Protein AF-A0AAV5EQZ4-F1 (afdb_monomer_lite)

Radius of gyration: 18.25 Å; chains: 1; bounding box: 50×45×40 Å

Structure (mmCIF, N/CA/C/O backbone):
data_AF-A0AAV5EQZ4-F1
#
_entry.id   AF-A0AAV5EQZ4-F1
#
loop_
_atom_site.group_PDB
_atom_site.id
_atom_site.type_symbol
_atom_site.label_atom_id
_atom_site.label_alt_id
_atom_site.label_comp_id
_atom_site.label_asym_id
_atom_site.label_entity_id
_atom_site.label_seq_id
_atom_site.pdbx_PDB_ins_code
_atom_site.Cartn_x
_atom_site.Cartn_y
_atom_site.Cartn_z
_atom_site.occupancy
_atom_site.B_iso_or_equiv
_atom_site.auth_seq_id
_atom_site.auth_comp_id
_atom_site.auth_asym_id
_atom_site.auth_atom_id
_atom_site.pdbx_PDB_model_num
ATOM 1 N N . MET A 1 1 ? -13.397 0.750 -17.146 1.00 31.23 1 MET A N 1
ATOM 2 C CA . MET A 1 1 ? -14.462 0.246 -16.248 1.00 31.23 1 MET A CA 1
ATOM 3 C C . MET A 1 1 ? -13.815 -0.704 -15.238 1.00 31.23 1 MET A C 1
ATOM 5 O O . MET A 1 1 ? -13.461 -1.809 -15.619 1.00 31.23 1 MET A O 1
ATOM 9 N N . ARG A 1 2 ? -13.539 -0.269 -13.994 1.00 41.75 2 ARG A N 1
ATOM 10 C CA . ARG A 1 2 ? -12.927 -1.141 -12.965 1.00 41.75 2 ARG A CA 1
ATOM 11 C C . ARG A 1 2 ? -13.953 -2.209 -12.567 1.00 41.75 2 ARG A C 1
ATOM 13 O O . ARG A 1 2 ? -14.969 -1.868 -11.960 1.00 41.75 2 ARG A O 1
ATOM 20 N N . ARG A 1 3 ? -13.725 -3.473 -12.937 1.00 49.66 3 ARG A N 1
ATOM 21 C CA . ARG A 1 3 ? -14.562 -4.588 -12.472 1.00 49.66 3 ARG A CA 1
ATOM 22 C C . ARG A 1 3 ? -14.461 -4.663 -10.949 1.00 49.66 3 ARG A C 1
ATOM 24 O O . ARG A 1 3 ? -13.378 -4.571 -10.378 1.00 49.66 3 ARG A O 1
ATOM 31 N N . ARG A 1 4 ? -15.611 -4.751 -10.277 1.00 48.09 4 ARG A N 1
ATOM 32 C CA . ARG A 1 4 ? -15.654 -4.961 -8.827 1.00 48.09 4 ARG A CA 1
ATOM 33 C C . ARG A 1 4 ? -15.056 -6.343 -8.523 1.00 48.09 4 ARG A C 1
ATOM 35 O O . ARG A 1 4 ? -15.430 -7.288 -9.213 1.00 48.09 4 ARG A O 1
ATOM 42 N N . PRO A 1 5 ? -14.212 -6.481 -7.485 1.00 56.16 5 PRO A N 1
ATOM 43 C CA . PRO A 1 5 ? -13.692 -7.784 -7.086 1.00 56.16 5 PRO A CA 1
ATOM 44 C C . PRO A 1 5 ? -14.853 -8.722 -6.740 1.00 56.16 5 PRO A C 1
ATOM 46 O O . PRO A 1 5 ? -15.845 -8.287 -6.130 1.00 56.16 5 PRO A O 1
ATOM 49 N N . THR A 1 6 ? -14.731 -9.980 -7.169 1.00 61.44 6 THR A N 1
ATOM 50 C CA . THR A 1 6 ? -15.732 -11.038 -6.979 1.00 61.44 6 THR A CA 1
ATOM 51 C C . THR A 1 6 ? -15.996 -11.276 -5.489 1.00 61.44 6 THR A C 1
ATOM 53 O O . THR A 1 6 ? -15.168 -10.972 -4.630 1.00 61.44 6 THR A O 1
ATOM 56 N N . ARG A 1 7 ? -17.173 -11.816 -5.148 1.00 56.94 7 ARG A N 1
ATOM 57 C CA . ARG A 1 7 ? -17.563 -12.076 -3.748 1.00 56.94 7 ARG A CA 1
ATOM 58 C C . ARG A 1 7 ? -16.567 -12.989 -3.016 1.00 56.94 7 ARG A C 1
ATOM 60 O O . ARG A 1 7 ? -16.344 -12.782 -1.830 1.00 56.94 7 ARG A O 1
ATOM 67 N N . ALA A 1 8 ? -15.943 -13.932 -3.725 1.00 59.06 8 ALA A N 1
ATOM 68 C CA . ALA A 1 8 ? -14.910 -14.813 -3.182 1.00 59.06 8 ALA A CA 1
ATOM 69 C C . ALA A 1 8 ? -13.635 -14.048 -2.779 1.00 59.06 8 ALA A C 1
ATOM 71 O O . ALA A 1 8 ? -13.132 -14.249 -1.680 1.00 59.06 8 ALA A O 1
ATOM 72 N N . ALA A 1 9 ? -13.172 -13.099 -3.602 1.00 62.94 9 ALA A N 1
ATOM 73 C CA . ALA A 1 9 ? -11.997 -12.281 -3.291 1.00 62.94 9 ALA A CA 1
ATOM 74 C C . ALA A 1 9 ? -12.218 -11.333 -2.097 1.00 62.94 9 ALA A C 1
ATOM 76 O O . ALA A 1 9 ? -11.279 -11.005 -1.383 1.00 62.94 9 ALA A O 1
ATOM 77 N N . ARG A 1 10 ? -13.462 -10.898 -1.852 1.00 64.69 10 ARG A N 1
ATOM 78 C CA . ARG A 1 10 ? -13.795 -9.981 -0.744 1.00 64.69 10 ARG A CA 1
ATOM 79 C C . ARG A 1 10 ? -13.743 -10.628 0.637 1.00 64.69 10 ARG A C 1
ATOM 81 O O . ARG A 1 10 ? -13.527 -9.919 1.611 1.00 64.69 10 ARG A O 1
ATOM 88 N N . ASN A 1 11 ? -13.965 -11.938 0.702 1.00 71.19 11 ASN A N 1
ATOM 89 C CA . ASN A 1 11 ? -14.025 -12.700 1.949 1.00 71.19 11 ASN A CA 1
ATOM 90 C C . ASN A 1 11 ? -12.835 -13.662 2.089 1.00 71.19 11 ASN A C 1
ATOM 92 O O . ASN A 1 11 ? -12.858 -14.547 2.941 1.00 71.19 11 ASN A O 1
ATOM 96 N N . TYR A 1 12 ? -11.825 -13.530 1.227 1.00 73.81 12 TYR A N 1
ATOM 97 C CA . TYR A 1 12 ? -10.626 -14.347 1.298 1.00 73.81 12 TYR A CA 1
ATOM 98 C C . TYR A 1 12 ? -9.823 -13.994 2.554 1.00 73.81 12 TYR A C 1
ATOM 100 O O . TYR A 1 12 ? -9.481 -12.833 2.779 1.00 73.81 12 TYR A O 1
ATOM 108 N N . VAL A 1 13 ? -9.520 -15.013 3.359 1.00 74.06 13 VAL A N 1
ATOM 109 C CA . VAL A 1 13 ? -8.689 -14.891 4.559 1.00 74.06 1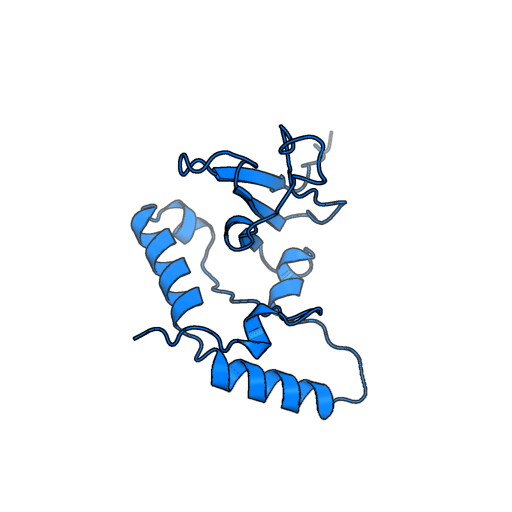3 VAL A CA 1
ATOM 110 C C . VAL A 1 13 ? -7.324 -15.489 4.243 1.00 74.06 13 VAL A C 1
ATOM 112 O O . VAL A 1 13 ? -7.143 -16.702 4.244 1.00 74.06 13 VAL A O 1
ATOM 115 N N . GLY A 1 14 ? -6.368 -14.619 3.936 1.00 75.94 14 GLY A N 1
ATOM 116 C CA . GLY A 1 14 ? -5.004 -14.987 3.579 1.00 75.94 14 GLY A CA 1
ATOM 117 C C . GLY A 1 14 ? -4.256 -13.803 2.972 1.00 75.94 14 GLY A C 1
ATOM 118 O O . GLY A 1 14 ? -4.818 -12.723 2.786 1.00 75.94 14 GLY A O 1
ATOM 119 N N . ASN A 1 15 ? -2.979 -13.995 2.644 1.00 74.94 15 ASN A N 1
ATOM 120 C CA . ASN A 1 15 ? -2.189 -12.945 2.005 1.00 74.94 15 ASN A CA 1
ATOM 121 C C . ASN A 1 15 ? -2.535 -12.863 0.516 1.00 74.94 15 ASN A C 1
ATOM 123 O O . ASN A 1 15 ? -2.272 -13.798 -0.235 1.00 74.94 15 ASN A O 1
ATOM 127 N N . PHE A 1 16 ? -3.103 -11.733 0.101 1.00 72.75 16 PHE A N 1
ATOM 128 C CA . PHE A 1 16 ? -3.310 -11.385 -1.302 1.00 72.75 16 PHE A CA 1
ATOM 129 C C . PHE A 1 16 ? -2.789 -9.965 -1.540 1.00 72.75 16 PHE A C 1
ATOM 131 O O . PHE A 1 16 ? -3.536 -8.988 -1.507 1.00 72.75 16 PHE A O 1
ATOM 138 N N . VAL A 1 17 ? -1.466 -9.846 -1.673 1.00 75.00 17 VAL A N 1
ATOM 139 C CA . VAL A 1 17 ? -0.756 -8.564 -1.765 1.00 75.00 17 VAL A CA 1
ATOM 140 C C . VAL A 1 17 ? 0.266 -8.644 -2.894 1.00 75.00 17 VAL A C 1
ATOM 142 O O . VAL A 1 17 ? 1.030 -9.599 -2.968 1.00 75.00 17 VAL A O 1
ATOM 145 N N . THR A 1 18 ? 0.283 -7.627 -3.753 1.00 75.50 18 THR A N 1
ATOM 146 C CA . THR A 1 18 ? 1.321 -7.402 -4.769 1.00 75.50 18 THR A CA 1
ATOM 147 C C . THR A 1 18 ? 1.813 -5.966 -4.651 1.00 75.50 18 THR A C 1
ATOM 149 O O . THR A 1 18 ? 1.049 -5.088 -4.232 1.00 75.50 18 THR A O 1
ATOM 152 N N . TYR A 1 19 ? 3.073 -5.719 -5.002 1.00 78.88 19 TYR A N 1
ATOM 153 C CA . TYR A 1 19 ? 3.632 -4.378 -5.016 1.00 78.88 19 TYR A CA 1
ATOM 154 C C . TYR A 1 19 ? 3.653 -3.811 -6.437 1.00 78.88 19 TYR A C 1
ATOM 156 O O . TYR A 1 19 ? 3.817 -4.504 -7.436 1.00 78.88 19 TYR A O 1
ATOM 164 N N . THR A 1 20 ? 3.489 -2.496 -6.525 1.00 84.88 20 THR A N 1
ATOM 165 C CA . THR A 1 20 ? 3.750 -1.738 -7.749 1.00 84.88 20 THR A CA 1
ATOM 166 C C . THR A 1 20 ? 4.851 -0.744 -7.445 1.00 84.88 20 THR A C 1
ATOM 168 O O . THR A 1 20 ? 4.734 0.019 -6.484 1.00 84.88 20 THR A O 1
ATOM 171 N N . SER A 1 21 ? 5.902 -0.734 -8.254 1.00 83.62 21 SER A N 1
ATOM 172 C CA . SER A 1 21 ? 7.018 0.196 -8.113 1.00 83.62 21 SER A CA 1
ATOM 173 C C . SER A 1 21 ? 7.169 1.055 -9.366 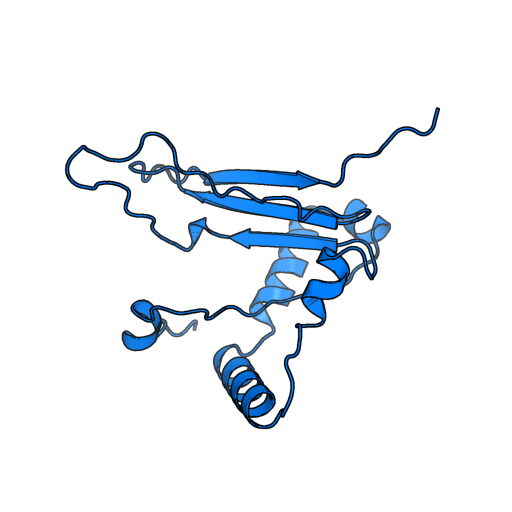1.00 83.62 21 SER A C 1
ATOM 175 O O . SER A 1 21 ? 6.831 0.652 -10.479 1.00 83.62 21 SER A O 1
ATOM 177 N N . LYS A 1 22 ? 7.679 2.272 -9.175 1.00 86.38 22 LYS A N 1
ATOM 178 C CA . LYS A 1 22 ? 8.107 3.168 -10.247 1.00 86.38 22 LYS A CA 1
ATOM 179 C C . LYS A 1 22 ? 9.354 3.889 -9.767 1.00 86.38 22 LYS A C 1
ATOM 181 O O . LYS A 1 22 ? 9.359 4.448 -8.673 1.00 86.38 22 LYS A O 1
ATOM 186 N N . GLU A 1 23 ? 10.396 3.861 -10.583 1.00 86.31 23 GLU A N 1
ATOM 187 C CA . GLU A 1 23 ? 11.666 4.504 -10.266 1.00 86.31 23 GLU A CA 1
ATOM 188 C C . GLU A 1 23 ? 11.751 5.888 -10.912 1.00 86.31 23 GLU A C 1
ATOM 190 O O . GLU A 1 23 ? 11.330 6.100 -12.053 1.00 86.31 23 GLU A O 1
ATOM 195 N N . ALA A 1 24 ? 12.293 6.844 -10.161 1.00 87.19 24 ALA A N 1
ATOM 196 C CA . ALA A 1 24 ? 12.590 8.194 -10.613 1.00 87.19 24 ALA A CA 1
ATOM 197 C C . ALA A 1 24 ? 13.768 8.754 -9.801 1.00 87.19 24 ALA A C 1
ATOM 199 O O . ALA A 1 24 ? 13.941 8.403 -8.635 1.00 87.19 24 ALA A O 1
ATOM 200 N N . GLY A 1 25 ? 14.572 9.633 -10.410 1.00 88.00 25 GLY A N 1
ATOM 201 C CA . GLY A 1 25 ? 15.660 10.318 -9.703 1.00 88.00 25 GLY A CA 1
ATOM 202 C C . GLY A 1 25 ? 15.125 11.211 -8.580 1.00 88.00 25 GLY A C 1
ATOM 203 O O . GLY A 1 25 ? 14.103 11.877 -8.762 1.00 88.00 25 GLY A O 1
ATOM 204 N N . VAL A 1 26 ? 15.811 11.244 -7.437 1.00 88.06 26 VAL A N 1
ATOM 205 C CA . VAL A 1 26 ? 15.360 11.949 -6.222 1.00 88.06 26 VAL A CA 1
ATOM 206 C C . VAL A 1 26 ? 15.140 13.438 -6.496 1.00 88.06 26 VAL A C 1
ATOM 208 O O . VAL A 1 26 ? 14.102 13.999 -6.166 1.00 88.06 26 VAL A O 1
ATOM 211 N N . GLU A 1 27 ? 16.074 14.057 -7.195 1.00 91.75 27 GLU A N 1
ATOM 212 C CA . GLU A 1 27 ? 16.125 15.469 -7.559 1.00 91.75 27 GLU A CA 1
ATOM 213 C C . GLU A 1 27 ? 14.971 15.815 -8.497 1.00 91.75 27 GLU A C 1
ATOM 215 O O . GLU A 1 27 ? 14.328 16.853 -8.358 1.00 91.75 27 GLU A O 1
ATOM 220 N N . LYS A 1 28 ? 14.653 14.892 -9.411 1.00 90.94 28 LYS A N 1
ATOM 221 C CA . LYS A 1 28 ? 13.511 15.012 -10.313 1.00 90.94 28 LYS A CA 1
ATOM 222 C C . LYS A 1 28 ? 12.198 14.966 -9.533 1.00 90.94 28 LYS A C 1
ATOM 224 O O . LYS A 1 28 ? 11.331 15.793 -9.785 1.00 90.94 28 LYS A O 1
ATOM 229 N N . VAL A 1 29 ? 12.059 14.037 -8.584 1.00 90.00 29 VAL A N 1
ATOM 230 C CA . VAL A 1 29 ? 10.859 13.927 -7.736 1.00 90.00 29 VAL A CA 1
ATOM 231 C C . VAL A 1 29 ? 10.693 15.164 -6.852 1.00 90.00 29 VAL A C 1
ATOM 233 O O . VAL A 1 29 ? 9.583 15.671 -6.733 1.00 90.00 29 VAL A O 1
ATOM 236 N N . LEU A 1 30 ? 11.779 15.685 -6.276 1.00 92.06 30 LEU A N 1
ATOM 237 C CA . LEU A 1 30 ? 11.751 16.887 -5.436 1.00 92.06 30 LEU A CA 1
ATOM 238 C C . LEU A 1 30 ? 11.421 18.162 -6.225 1.00 92.06 30 LEU A C 1
ATOM 240 O O . LEU A 1 30 ? 10.792 19.065 -5.679 1.00 92.06 30 LEU A O 1
ATOM 244 N N . ALA A 1 31 ? 11.820 18.238 -7.496 1.00 94.50 31 ALA A N 1
ATOM 245 C CA . ALA A 1 31 ? 11.506 19.365 -8.373 1.00 94.50 31 ALA A CA 1
ATOM 246 C C . ALA A 1 31 ? 10.090 19.297 -8.981 1.00 94.50 31 ALA A C 1
ATOM 248 O O . ALA A 1 31 ? 9.600 20.294 -9.515 1.00 94.50 31 ALA A O 1
ATOM 249 N N . MET A 1 32 ? 9.429 18.137 -8.935 1.00 93.94 32 MET A N 1
ATOM 250 C CA . MET A 1 32 ? 8.101 17.955 -9.516 1.00 93.94 32 MET A CA 1
ATOM 251 C C . MET A 1 32 ? 7.002 18.591 -8.652 1.00 93.94 32 MET A C 1
ATOM 253 O O . MET A 1 32 ? 6.955 18.385 -7.438 1.00 93.94 32 MET A O 1
ATOM 257 N N . PRO A 1 33 ? 6.027 19.277 -9.271 1.00 94.88 33 PRO A N 1
ATOM 258 C CA . PRO A 1 33 ? 4.766 19.599 -8.621 1.00 94.88 33 PRO A CA 1
ATOM 259 C C . PRO A 1 33 ? 4.080 18.345 -8.061 1.00 94.88 33 PRO A C 1
ATOM 261 O O . PRO A 1 33 ? 4.063 17.292 -8.700 1.00 94.88 33 PRO A O 1
ATOM 264 N N . LEU A 1 34 ? 3.413 18.472 -6.908 1.00 93.00 34 LEU A N 1
ATOM 265 C CA . LEU A 1 34 ? 2.726 17.346 -6.254 1.00 93.00 34 LEU A CA 1
ATOM 266 C C . LEU A 1 34 ? 1.727 16.631 -7.180 1.00 93.00 34 LEU A C 1
ATOM 268 O O . LEU A 1 34 ? 1.594 15.412 -7.122 1.00 93.00 34 LEU A O 1
ATOM 272 N N . ARG A 1 35 ? 1.043 17.378 -8.057 1.00 94.50 35 ARG A N 1
ATOM 273 C CA . ARG A 1 35 ? 0.115 16.810 -9.050 1.00 94.50 35 ARG A CA 1
ATOM 274 C C . ARG A 1 35 ? 0.814 15.838 -10.012 1.00 94.50 35 ARG A C 1
ATOM 276 O O . ARG A 1 35 ? 0.220 14.833 -10.387 1.00 94.50 35 ARG A O 1
ATOM 283 N N . ASP A 1 36 ? 2.067 16.116 -10.368 1.00 93.62 36 ASP A N 1
ATOM 284 C CA . ASP A 1 36 ? 2.834 15.336 -11.337 1.00 93.62 36 ASP A CA 1
ATOM 285 C C . ASP A 1 36 ? 3.393 14.078 -10.653 1.00 93.62 36 ASP A C 1
ATOM 287 O O . ASP A 1 36 ? 3.330 12.984 -11.212 1.00 93.62 36 ASP A O 1
ATOM 291 N N . VAL A 1 37 ? 3.801 14.190 -9.382 1.00 92.19 37 VAL A N 1
ATOM 292 C CA . VAL A 1 37 ? 4.115 13.028 -8.529 1.00 92.19 37 VAL A CA 1
ATOM 293 C C . VAL A 1 37 ? 2.883 12.131 -8.354 1.00 92.19 37 VAL A C 1
ATOM 295 O O . VAL A 1 37 ? 2.968 10.913 -8.505 1.00 92.19 37 VAL A O 1
ATOM 298 N N . ALA A 1 38 ? 1.713 12.715 -8.087 1.00 91.94 38 ALA A N 1
ATOM 299 C CA . ALA A 1 38 ? 0.465 11.967 -7.961 1.00 91.94 38 ALA A CA 1
ATOM 300 C C . ALA A 1 38 ? 0.064 11.277 -9.276 1.00 91.94 38 ALA A C 1
ATOM 302 O O . ALA A 1 38 ? -0.438 10.152 -9.246 1.00 91.94 38 ALA A O 1
ATOM 303 N N . ALA A 1 39 ? 0.305 11.917 -10.424 1.00 92.69 39 ALA A N 1
ATOM 304 C CA . ALA A 1 39 ? 0.093 11.317 -11.737 1.00 92.69 39 ALA A CA 1
ATOM 305 C C . ALA A 1 39 ? 1.026 10.119 -11.970 1.00 92.69 39 ALA A C 1
ATOM 307 O O . ALA A 1 39 ? 0.555 9.069 -12.400 1.00 92.69 39 ALA A O 1
ATOM 308 N N . LEU A 1 40 ? 2.303 10.234 -11.598 1.00 91.06 40 LEU A N 1
ATOM 309 C CA . LEU A 1 40 ? 3.282 9.146 -11.682 1.00 91.06 40 LEU A CA 1
ATOM 310 C C . LEU A 1 40 ? 2.872 7.942 -10.822 1.00 91.06 40 LEU A C 1
ATOM 312 O O . LEU A 1 40 ? 2.906 6.803 -11.289 1.00 91.06 40 LEU A O 1
ATOM 316 N N . VAL A 1 41 ? 2.418 8.179 -9.587 1.00 90.38 41 VAL A N 1
ATOM 317 C CA . VAL A 1 41 ? 1.893 7.115 -8.713 1.00 90.38 41 VAL A CA 1
ATOM 318 C C . VAL A 1 41 ? 0.622 6.501 -9.303 1.00 90.38 41 VAL A C 1
ATOM 320 O O . VAL A 1 41 ? 0.471 5.280 -9.316 1.00 90.38 41 VAL A O 1
ATOM 323 N N . ARG A 1 42 ? -0.295 7.324 -9.826 1.00 89.69 42 ARG A N 1
ATOM 324 C CA . ARG A 1 42 ? -1.518 6.846 -10.484 1.00 89.69 42 ARG A CA 1
ATOM 325 C C . ARG A 1 42 ? -1.195 5.956 -11.679 1.00 89.69 42 ARG A C 1
ATOM 327 O O . ARG A 1 42 ? -1.849 4.927 -11.827 1.00 89.69 42 ARG A O 1
ATOM 334 N N . GLU A 1 43 ? -0.242 6.346 -12.518 1.00 89.81 43 GLU A N 1
ATOM 335 C CA . GLU A 1 43 ? 0.219 5.552 -13.658 1.00 89.81 43 GLU A CA 1
ATOM 336 C C . GLU A 1 43 ? 0.753 4.201 -13.176 1.00 89.81 43 GLU A C 1
ATOM 338 O O . GLU A 1 43 ? 0.270 3.168 -13.629 1.00 89.81 43 GLU A O 1
ATOM 343 N N . ALA A 1 44 ? 1.646 4.193 -12.182 1.00 87.62 44 ALA A N 1
ATOM 344 C CA . ALA A 1 44 ? 2.222 2.968 -11.626 1.00 87.62 44 ALA A CA 1
ATOM 345 C C . ALA A 1 44 ? 1.164 1.994 -11.074 1.00 87.62 44 ALA A C 1
ATOM 347 O O . ALA A 1 44 ? 1.260 0.789 -11.283 1.00 87.62 44 ALA A O 1
ATOM 348 N N . VAL A 1 45 ? 0.130 2.515 -10.406 1.00 86.00 45 VAL A N 1
ATOM 349 C CA . VAL A 1 45 ? -0.976 1.719 -9.841 1.00 86.00 45 VAL A CA 1
ATOM 350 C C . VAL A 1 45 ? -2.026 1.342 -10.896 1.00 86.00 45 VAL A C 1
ATOM 352 O O . VAL A 1 45 ? -2.826 0.439 -10.680 1.00 86.00 45 VAL A O 1
ATOM 355 N N . SER A 1 46 ? -2.084 2.034 -12.035 1.00 85.56 4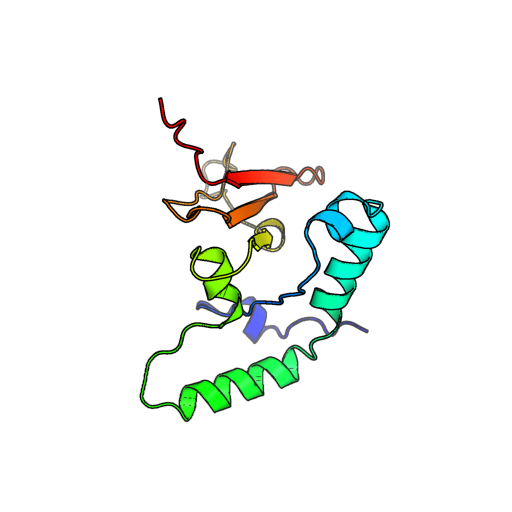6 SER A N 1
ATOM 356 C CA . SER A 1 46 ? -3.084 1.762 -13.083 1.00 85.56 46 SER A CA 1
ATOM 357 C C . SER A 1 46 ? -2.531 0.953 -14.254 1.00 85.56 46 SER A C 1
ATOM 359 O O . SER A 1 46 ? -3.323 0.418 -15.023 1.00 85.56 46 SER A O 1
ATOM 361 N N . ALA A 1 47 ? -1.207 0.884 -14.404 1.00 79.38 47 ALA A N 1
ATOM 362 C CA . ALA A 1 47 ? -0.536 0.188 -15.495 1.00 79.38 47 ALA A CA 1
ATOM 363 C C . ALA A 1 47 ? -0.689 -1.346 -15.457 1.00 79.38 47 ALA A C 1
ATOM 365 O O . ALA A 1 47 ? -0.863 -1.927 -16.527 1.00 79.38 47 ALA A O 1
ATOM 366 N N . PRO A 1 48 ? -0.651 -2.031 -14.295 1.00 77.56 48 PRO A N 1
ATOM 367 C CA . PRO A 1 48 ? -0.776 -3.483 -14.275 1.00 77.56 48 PRO A CA 1
ATOM 368 C C . PRO A 1 48 ? -2.200 -3.945 -14.595 1.00 77.56 48 PRO A C 1
ATOM 370 O O . PRO A 1 48 ? -3.171 -3.506 -13.968 1.00 77.56 48 PRO A O 1
ATOM 373 N N . ALA A 1 49 ? -2.320 -4.915 -15.502 1.00 75.88 49 ALA A N 1
ATOM 374 C CA . ALA A 1 49 ? -3.514 -5.740 -15.617 1.00 75.88 49 ALA A CA 1
ATOM 375 C C . ALA A 1 49 ? -3.545 -6.704 -14.423 1.00 75.88 49 ALA A C 1
ATOM 377 O O . ALA A 1 49 ? -3.033 -7.814 -14.499 1.00 75.88 49 ALA A O 1
ATOM 378 N N . TYR A 1 50 ? -4.079 -6.243 -13.287 1.00 72.44 50 TYR A N 1
ATOM 379 C CA . TYR A 1 50 ? -4.021 -6.975 -12.019 1.00 72.44 50 TYR A CA 1
ATOM 380 C C . TYR A 1 50 ? -4.476 -8.434 -12.147 1.00 72.44 50 TYR A C 1
ATOM 382 O O . TYR A 1 50 ? -3.760 -9.310 -11.685 1.00 72.44 50 TYR A O 1
ATOM 390 N N . ASP A 1 51 ? -5.595 -8.703 -12.824 1.00 73.50 51 ASP A N 1
ATOM 391 C CA . ASP A 1 51 ? -6.121 -10.067 -12.980 1.00 73.50 51 ASP A CA 1
ATOM 392 C C . ASP A 1 51 ? -5.120 -11.010 -13.682 1.00 73.50 51 ASP A C 1
ATOM 394 O O . ASP A 1 51 ? -4.877 -12.113 -13.197 1.00 73.50 51 ASP A O 1
ATOM 398 N N . GLU A 1 52 ? -4.494 -10.561 -14.774 1.00 77.62 52 GLU A N 1
ATOM 399 C CA . GLU A 1 52 ? -3.484 -11.324 -15.527 1.00 77.62 52 GLU A CA 1
ATOM 400 C C . GLU A 1 52 ? -2.177 -11.440 -14.736 1.00 77.62 52 GLU A C 1
ATOM 402 O O . GLU A 1 52 ? -1.642 -12.531 -14.550 1.00 77.62 52 GLU A O 1
ATOM 407 N N . ARG A 1 53 ? -1.716 -10.321 -14.167 1.00 74.56 53 ARG A N 1
ATOM 408 C CA . ARG A 1 53 ? -0.499 -10.247 -13.355 1.00 74.56 53 ARG A CA 1
ATOM 409 C C . ARG A 1 53 ? -0.556 -11.172 -12.142 1.00 74.56 53 ARG A C 1
ATOM 411 O O . ARG A 1 53 ? 0.474 -11.702 -11.732 1.00 74.56 53 ARG A O 1
ATOM 418 N N . PHE A 1 54 ? -1.737 -11.349 -11.552 1.00 74.56 54 PHE A N 1
ATOM 419 C CA . PHE A 1 54 ? -1.932 -12.268 -10.437 1.00 74.56 54 PHE A CA 1
ATOM 420 C C . PHE A 1 54 ? -1.821 -13.725 -10.870 1.00 74.56 54 PHE A C 1
ATOM 422 O O . PHE A 1 54 ? -1.144 -14.480 -10.180 1.00 74.56 54 PHE A O 1
ATOM 429 N N . GLN A 1 55 ? -2.448 -14.113 -11.984 1.00 78.88 55 GLN A N 1
ATOM 430 C CA . GLN A 1 55 ? -2.335 -15.483 -12.495 1.00 78.88 55 GLN A CA 1
ATOM 431 C C . GLN A 1 55 ? -0.882 -15.810 -12.841 1.00 78.88 55 GLN A C 1
ATOM 433 O O . GLN A 1 55 ? -0.347 -16.789 -12.339 1.00 78.88 55 GLN A O 1
ATOM 438 N N . GLU A 1 56 ? -0.193 -14.916 -13.555 1.00 81.50 56 GLU A N 1
ATOM 439 C CA . GLU A 1 56 ? 1.233 -15.076 -13.858 1.00 81.50 56 GLU A CA 1
ATOM 440 C C . GLU A 1 56 ? 2.093 -15.221 -12.597 1.00 81.50 56 GLU A C 1
ATOM 442 O O . GLU A 1 56 ? 3.021 -16.028 -12.567 1.00 81.50 56 GLU A O 1
ATOM 447 N N . LEU A 1 57 ? 1.812 -14.434 -11.551 1.00 78.81 57 LEU A N 1
ATOM 448 C CA . LEU A 1 57 ? 2.554 -14.507 -10.296 1.00 78.81 57 LEU A CA 1
ATOM 449 C C . LEU A 1 57 ? 2.308 -15.836 -9.575 1.00 78.81 57 LEU A C 1
ATOM 451 O O . LEU A 1 57 ? 3.263 -16.428 -9.077 1.00 78.81 57 LEU A O 1
ATOM 455 N N . VAL A 1 58 ? 1.056 -16.297 -9.513 1.00 81.75 58 VAL A N 1
ATOM 456 C CA . VAL A 1 58 ? 0.694 -17.586 -8.904 1.00 81.75 58 VAL A CA 1
ATOM 457 C C . VAL A 1 58 ? 1.357 -18.726 -9.669 1.00 81.75 58 VAL A C 1
ATOM 459 O O . VAL A 1 58 ? 2.123 -19.477 -9.065 1.00 81.75 58 VAL A O 1
ATOM 462 N N . ASP A 1 59 ? 1.177 -18.779 -10.989 1.00 85.00 59 ASP A N 1
ATOM 463 C CA . ASP A 1 59 ? 1.786 -19.788 -11.858 1.00 85.00 59 ASP A CA 1
ATOM 464 C C . ASP A 1 59 ? 3.310 -19.801 -11.698 1.00 85.00 59 ASP A C 1
ATOM 466 O O . ASP A 1 59 ? 3.935 -20.858 -11.567 1.00 85.00 59 ASP A O 1
ATOM 470 N N . TRP A 1 60 ? 3.934 -18.620 -11.658 1.00 83.19 60 TRP A N 1
ATOM 471 C CA . TRP A 1 60 ? 5.374 -18.499 -11.481 1.00 83.19 60 TRP A CA 1
ATOM 472 C C . TRP A 1 60 ? 5.838 -19.003 -10.113 1.00 83.19 60 TRP A C 1
ATOM 474 O O . TRP A 1 60 ? 6.856 -19.692 -10.063 1.00 83.19 60 TRP A O 1
ATOM 484 N N . VAL A 1 61 ? 5.129 -18.690 -9.020 1.00 82.12 61 VAL A N 1
ATOM 485 C CA . VAL A 1 61 ? 5.468 -19.166 -7.666 1.00 82.12 61 VAL A CA 1
ATOM 486 C C . VAL A 1 61 ? 5.285 -20.681 -7.554 1.00 82.12 61 VAL A C 1
ATOM 488 O O . VAL A 1 61 ? 6.152 -21.342 -6.984 1.00 82.12 61 VAL A O 1
ATOM 491 N N . GLU A 1 62 ? 4.220 -21.248 -8.121 1.00 84.69 62 GLU A N 1
ATOM 492 C CA . GLU A 1 62 ? 3.962 -22.696 -8.094 1.00 84.69 62 GLU A CA 1
ATOM 493 C C . GLU A 1 62 ? 5.046 -23.495 -8.830 1.00 84.69 62 GLU A C 1
ATOM 495 O O . GLU A 1 62 ? 5.470 -24.555 -8.370 1.00 84.69 62 GLU A O 1
ATOM 500 N N . HIS A 1 63 ? 5.584 -22.950 -9.922 1.00 84.25 63 HIS A N 1
ATOM 501 C CA . HIS A 1 63 ? 6.670 -23.570 -10.687 1.00 84.25 63 HIS A CA 1
ATOM 502 C C . HIS A 1 63 ? 8.063 -23.407 -10.052 1.00 84.25 63 HIS A C 1
ATOM 504 O O . HIS A 1 63 ? 9.076 -23.750 -10.676 1.00 84.25 63 HIS A O 1
ATOM 510 N N . LYS A 1 64 ? 8.177 -22.836 -8.847 1.00 78.62 64 LYS A N 1
ATOM 511 C CA . LYS A 1 64 ? 9.467 -22.514 -8.228 1.00 78.62 64 LYS A CA 1
ATOM 512 C C . LYS A 1 64 ? 9.714 -23.358 -6.971 1.00 78.62 64 LYS A C 1
ATOM 514 O O . LYS A 1 64 ? 8.967 -23.273 -6.005 1.00 78.62 64 LYS A O 1
ATOM 519 N N . PRO A 1 65 ? 10.832 -24.108 -6.901 1.00 74.06 65 PRO A N 1
ATOM 520 C CA . PRO A 1 65 ? 11.114 -25.015 -5.781 1.00 74.06 65 PRO A CA 1
ATOM 521 C C . PRO A 1 65 ? 11.634 -24.305 -4.516 1.00 74.06 65 PRO A C 1
ATOM 523 O O . PRO A 1 65 ? 12.030 -24.956 -3.551 1.00 74.06 65 PRO A O 1
ATOM 526 N N . ARG A 1 66 ? 11.723 -22.970 -4.520 1.00 79.12 66 ARG A N 1
ATOM 527 C CA . ARG A 1 66 ? 12.335 -22.162 -3.455 1.00 79.12 66 ARG A CA 1
ATOM 528 C C . ARG A 1 66 ? 11.452 -20.973 -3.100 1.00 79.12 66 ARG A C 1
ATOM 530 O O . ARG A 1 66 ? 10.565 -20.599 -3.855 1.00 79.12 66 ARG A O 1
ATOM 537 N N . ARG A 1 67 ? 11.725 -20.363 -1.945 1.00 75.44 67 ARG A N 1
ATOM 538 C CA . ARG A 1 67 ? 11.083 -19.112 -1.523 1.00 75.44 67 ARG A CA 1
ATOM 539 C C . ARG A 1 67 ? 11.723 -17.931 -2.250 1.00 75.44 67 ARG A C 1
ATOM 541 O O . ARG A 1 67 ? 12.948 -17.851 -2.315 1.00 75.44 67 ARG A O 1
ATOM 548 N N . TYR A 1 68 ? 10.893 -17.015 -2.736 1.00 74.56 68 TYR A N 1
ATOM 549 C CA . TYR A 1 68 ? 11.316 -15.794 -3.417 1.00 74.56 68 TYR A CA 1
ATOM 550 C C . TYR A 1 68 ? 10.753 -14.568 -2.705 1.00 74.56 68 TYR A C 1
ATOM 552 O O . TYR A 1 68 ? 9.701 -14.631 -2.070 1.00 74.56 68 TYR A O 1
ATOM 560 N N . ILE A 1 69 ? 11.481 -13.460 -2.809 1.00 71.69 69 ILE A N 1
ATOM 561 C CA . ILE A 1 69 ? 11.060 -12.146 -2.328 1.00 71.69 69 ILE A CA 1
ATOM 562 C C . ILE A 1 69 ? 10.882 -11.266 -3.558 1.00 71.69 69 ILE A C 1
ATOM 564 O O . ILE A 1 69 ? 11.719 -11.286 -4.461 1.00 71.69 69 ILE A O 1
ATOM 568 N N . GLU A 1 70 ? 9.792 -10.508 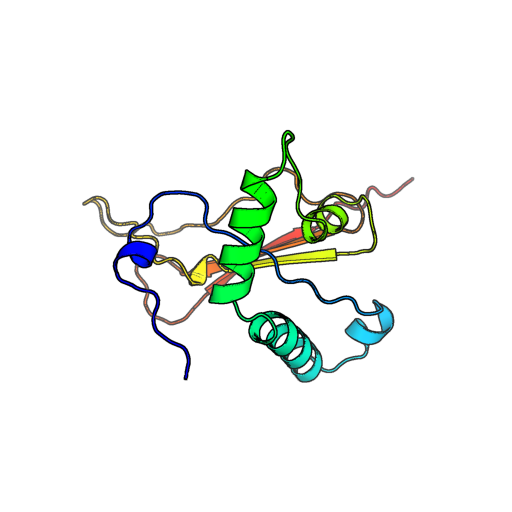-3.596 1.00 74.00 70 GLU A N 1
ATOM 569 C CA . GLU A 1 70 ? 9.530 -9.586 -4.693 1.00 74.00 70 GLU A CA 1
ATOM 570 C C . GLU A 1 70 ? 10.609 -8.495 -4.750 1.00 74.00 70 GLU A C 1
ATOM 572 O O . GLU A 1 70 ? 10.932 -7.862 -3.743 1.00 74.00 70 GLU A O 1
ATOM 577 N N . THR A 1 71 ? 11.165 -8.251 -5.940 1.00 75.31 71 THR A N 1
ATOM 578 C CA . THR A 1 71 ? 12.264 -7.293 -6.145 1.00 75.31 71 THR A CA 1
ATOM 579 C C . THR A 1 71 ? 11.912 -5.889 -5.655 1.00 75.31 71 THR A C 1
ATOM 581 O O . THR A 1 71 ? 12.773 -5.203 -5.110 1.00 75.31 71 THR A O 1
ATOM 584 N N . ALA A 1 72 ? 10.641 -5.486 -5.758 1.00 70.06 72 ALA A N 1
ATOM 585 C CA . ALA A 1 72 ? 10.142 -4.199 -5.271 1.00 70.06 72 ALA A CA 1
ATOM 586 C C . ALA A 1 72 ? 10.312 -3.998 -3.750 1.00 70.06 72 ALA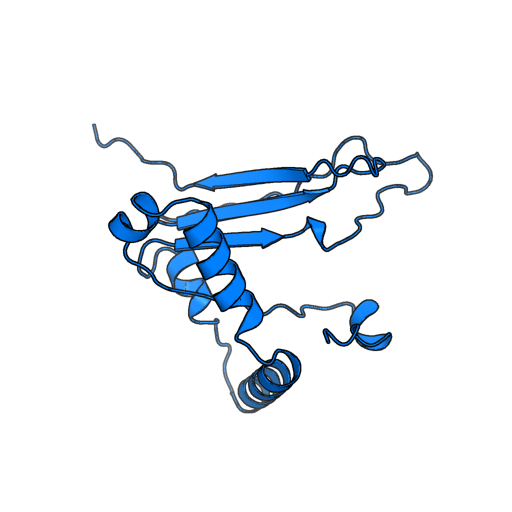 A C 1
ATOM 588 O O . ALA A 1 72 ? 10.301 -2.864 -3.272 1.00 70.06 72 ALA A O 1
ATOM 589 N N . VAL A 1 73 ? 10.509 -5.076 -2.984 1.00 71.50 73 VAL A N 1
ATOM 590 C CA . VAL A 1 73 ? 10.723 -5.034 -1.530 1.00 71.50 73 VAL A CA 1
ATOM 591 C C . VAL A 1 73 ? 12.201 -4.819 -1.176 1.00 71.50 73 VAL A C 1
ATOM 593 O O . VAL A 1 73 ? 12.502 -4.301 -0.100 1.00 71.50 73 VAL A O 1
ATOM 596 N N . LEU A 1 74 ? 13.139 -5.139 -2.075 1.00 74.38 74 LEU A N 1
ATOM 597 C CA . LEU A 1 74 ? 14.581 -5.021 -1.811 1.00 74.38 74 LEU A CA 1
ATOM 598 C C . LEU A 1 74 ? 15.032 -3.576 -1.501 1.00 74.38 74 LEU A C 1
ATOM 600 O O . LEU A 1 74 ? 15.768 -3.393 -0.527 1.00 74.38 74 LEU A O 1
ATOM 604 N N . PRO A 1 75 ? 14.569 -2.535 -2.229 1.00 70.12 75 PRO A N 1
ATOM 605 C CA . PRO A 1 75 ? 14.867 -1.143 -1.886 1.00 70.12 75 PRO A CA 1
ATOM 606 C C . PRO A 1 75 ? 14.307 -0.725 -0.521 1.00 70.12 75 PRO A C 1
ATOM 608 O O . PRO A 1 75 ? 14.970 -0.027 0.244 1.00 70.12 75 PRO A O 1
ATOM 611 N N . CYS A 1 76 ? 13.121 -1.220 -0.151 1.00 62.12 76 CYS A N 1
ATOM 612 C CA . CYS A 1 76 ? 12.540 -0.985 1.173 1.00 62.12 76 CYS A CA 1
ATOM 613 C C . CYS A 1 76 ? 13.371 -1.628 2.296 1.00 62.12 76 CYS A C 1
ATOM 615 O O . CYS A 1 76 ? 13.306 -1.194 3.445 1.00 62.12 76 CYS A O 1
ATOM 617 N N . TRP A 1 77 ? 14.174 -2.641 1.969 1.00 64.00 77 TRP A N 1
ATOM 618 C CA . TRP A 1 77 ? 15.091 -3.279 2.904 1.00 64.00 77 TRP A CA 1
ATOM 619 C C . TRP A 1 77 ? 16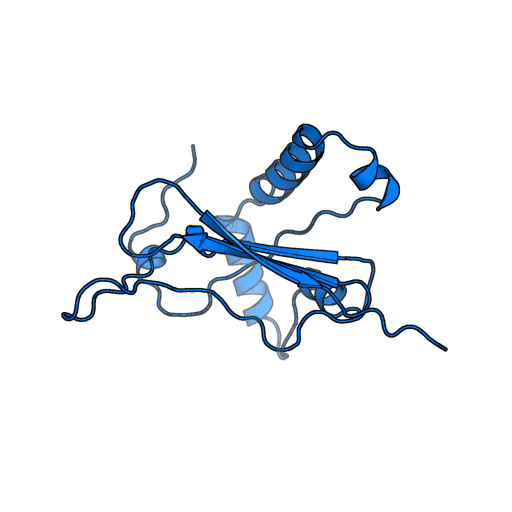.474 -2.613 2.951 1.00 64.00 77 TRP A C 1
ATOM 621 O O . TRP A 1 77 ? 17.387 -3.133 3.584 1.00 64.00 77 TRP A O 1
ATOM 631 N N . GLY A 1 78 ? 16.647 -1.449 2.314 1.00 63.56 78 GLY A N 1
ATOM 632 C CA . GLY A 1 78 ? 17.917 -0.715 2.292 1.00 63.56 78 GLY A CA 1
ATOM 633 C C . GLY A 1 78 ? 19.035 -1.457 1.554 1.00 63.56 78 GLY A C 1
ATOM 634 O O . GLY A 1 78 ? 20.209 -1.189 1.792 1.00 63.56 78 GLY A O 1
ATOM 635 N N . TRP A 1 79 ? 18.680 -2.424 0.703 1.00 65.81 79 TRP A N 1
ATOM 636 C CA . TRP A 1 79 ? 19.623 -3.198 -0.112 1.00 65.81 79 TRP A CA 1
ATOM 637 C C . TRP A 1 79 ? 19.766 -2.639 -1.536 1.00 65.81 79 TRP A C 1
ATOM 639 O O . TRP A 1 79 ? 20.519 -3.188 -2.334 1.00 65.81 79 TRP A O 1
ATOM 649 N N . ALA A 1 80 ? 19.054 -1.553 -1.857 1.00 66.75 80 ALA A N 1
ATOM 650 C CA . ALA A 1 80 ? 19.077 -0.888 -3.158 1.00 66.75 80 ALA A CA 1
ATOM 651 C C . ALA A 1 80 ? 18.853 0.636 -3.010 1.00 66.75 80 ALA A C 1
ATOM 653 O O . ALA A 1 80 ? 19.045 1.190 -1.927 1.00 66.75 80 ALA A O 1
ATOM 654 N N . ALA A 1 81 ? 18.491 1.311 -4.107 1.00 69.88 81 ALA A N 1
ATOM 655 C CA . ALA A 1 81 ? 18.251 2.755 -4.184 1.00 69.88 81 ALA A CA 1
ATOM 656 C C . ALA A 1 81 ? 17.251 3.277 -3.124 1.00 69.88 81 ALA A C 1
ATOM 658 O O . ALA A 1 81 ? 16.438 2.499 -2.616 1.00 69.88 81 ALA A O 1
ATOM 659 N N . PRO A 1 82 ? 17.271 4.590 -2.803 1.00 81.44 82 PRO A N 1
ATOM 660 C CA . PRO A 1 82 ? 16.329 5.176 -1.857 1.00 81.44 82 PRO A CA 1
ATOM 661 C C . PRO A 1 82 ? 14.879 4.881 -2.238 1.00 81.44 82 PRO A C 1
ATOM 663 O O . PRO A 1 82 ? 14.484 5.083 -3.387 1.00 81.44 82 PRO A O 1
ATOM 666 N N . ALA A 1 83 ? 14.081 4.427 -1.272 1.00 83.75 83 ALA A N 1
ATOM 667 C CA . ALA A 1 83 ? 12.723 3.970 -1.540 1.00 83.75 83 ALA A CA 1
ATOM 668 C C . ALA A 1 83 ? 11.714 4.450 -0.503 1.00 83.75 83 ALA A C 1
ATOM 670 O O . ALA A 1 83 ? 11.993 4.509 0.696 1.00 83.75 83 ALA A O 1
ATOM 671 N N . VAL A 1 84 ? 10.504 4.737 -0.980 1.00 85.56 84 VAL A N 1
ATOM 672 C CA . VAL A 1 84 ? 9.342 5.030 -0.143 1.00 85.56 84 VAL A CA 1
ATOM 673 C C . VAL A 1 84 ? 8.274 3.983 -0.431 1.00 85.56 84 VAL A C 1
ATOM 675 O O . VAL A 1 84 ? 7.753 3.913 -1.541 1.00 85.56 84 VAL A O 1
ATOM 678 N N . SER A 1 85 ? 7.949 3.169 0.572 1.00 84.44 85 SER A N 1
ATOM 679 C CA . SER A 1 85 ? 6.841 2.217 0.510 1.00 84.44 85 SER A CA 1
ATOM 680 C C . SER A 1 85 ? 5.583 2.852 1.089 1.00 84.44 85 SER A C 1
ATOM 682 O O . SER A 1 85 ? 5.621 3.438 2.173 1.00 84.44 85 SER A O 1
ATOM 684 N N . VAL A 1 86 ? 4.462 2.733 0.378 1.00 87.06 86 VAL A N 1
ATOM 685 C CA . VAL A 1 86 ? 3.165 3.262 0.810 1.00 87.06 86 VAL A CA 1
ATOM 686 C C . VAL A 1 86 ? 2.167 2.115 0.905 1.00 87.06 86 VAL A C 1
ATOM 688 O O . VAL A 1 86 ? 1.889 1.440 -0.081 1.00 87.06 86 VAL A O 1
ATOM 691 N N . THR A 1 87 ? 1.598 1.897 2.089 1.00 85.44 87 THR A N 1
ATOM 692 C CA . THR A 1 87 ? 0.536 0.909 2.323 1.00 85.44 87 THR A CA 1
ATOM 693 C C . THR A 1 87 ? -0.751 1.614 2.745 1.00 85.44 87 THR A C 1
ATOM 695 O O . THR A 1 87 ? -0.788 2.321 3.751 1.00 85.44 87 THR A O 1
ATOM 698 N N . MET A 1 88 ? -1.836 1.418 1.997 1.00 84.88 88 MET A N 1
ATOM 699 C CA . MET A 1 88 ? -3.123 2.059 2.282 1.00 84.88 88 MET A CA 1
ATOM 700 C C . MET A 1 88 ? -4.054 1.125 3.063 1.00 84.88 88 MET A C 1
ATOM 702 O O . MET A 1 88 ? -4.883 0.428 2.473 1.00 84.88 88 MET A O 1
ATOM 706 N N . PHE A 1 89 ? -3.972 1.147 4.397 1.00 78.69 89 PHE A N 1
ATOM 707 C CA . PHE A 1 89 ? -4.945 0.465 5.264 1.00 78.69 89 PHE A CA 1
ATOM 708 C C . PHE A 1 89 ? -6.324 1.125 5.248 1.00 78.69 89 PHE A C 1
ATOM 710 O O . PHE A 1 89 ? -7.292 0.501 5.661 1.00 78.69 89 PHE A O 1
ATOM 717 N N . SER A 1 90 ? -6.456 2.347 4.724 1.00 71.62 90 SER A N 1
ATOM 718 C CA . SER A 1 90 ? -7.763 2.971 4.491 1.00 71.62 90 SER A CA 1
ATOM 719 C C . SER A 1 90 ? -8.642 2.160 3.532 1.00 71.62 90 SER A C 1
ATOM 721 O O . SER A 1 90 ? -9.858 2.257 3.585 1.00 71.62 90 SER A O 1
ATOM 723 N N . SER A 1 91 ? -8.076 1.298 2.688 1.00 71.38 91 SER A N 1
ATOM 724 C CA . SER A 1 91 ? -8.885 0.388 1.866 1.00 71.38 91 SER A CA 1
ATOM 725 C C . SER A 1 91 ? -9.599 -0.709 2.676 1.00 71.38 91 SER A C 1
ATOM 727 O O . SER A 1 91 ? -10.583 -1.273 2.196 1.00 71.38 91 SER A O 1
ATOM 729 N N . PHE A 1 92 ? -9.159 -0.969 3.911 1.00 69.19 92 PHE A N 1
ATOM 730 C CA . PHE A 1 92 ? -9.768 -1.926 4.826 1.00 69.19 92 PHE A CA 1
ATOM 731 C C . PHE A 1 92 ? -10.682 -1.200 5.812 1.00 69.19 92 PHE A C 1
ATOM 733 O O . PHE A 1 92 ? -10.266 -0.297 6.540 1.00 69.19 92 PHE A O 1
ATOM 740 N N . ARG A 1 93 ? -11.946 -1.624 5.871 1.00 68.62 93 ARG A N 1
ATOM 741 C CA . ARG A 1 93 ? -12.838 -1.233 6.964 1.00 68.62 93 ARG A CA 1
ATOM 742 C C . ARG A 1 93 ? -12.498 -2.091 8.171 1.00 68.62 93 ARG A C 1
ATOM 744 O O . ARG A 1 93 ? -12.854 -3.263 8.211 1.00 68.62 93 ARG A O 1
ATOM 751 N N . ILE A 1 94 ? -11.760 -1.513 9.111 1.00 70.75 94 ILE A N 1
ATOM 752 C CA . ILE A 1 94 ? -11.512 -2.141 10.404 1.00 70.75 94 ILE A CA 1
ATOM 753 C C . ILE A 1 94 ? -12.759 -1.887 11.245 1.00 70.75 94 ILE A C 1
ATOM 755 O O . ILE A 1 94 ? -12.982 -0.758 11.682 1.00 70.75 94 ILE A O 1
ATOM 759 N N . ASP A 1 95 ? -13.576 -2.922 11.420 1.00 79.88 95 ASP A N 1
ATOM 760 C CA . ASP A 1 95 ? -14.609 -2.901 12.447 1.00 79.88 95 ASP A CA 1
ATOM 761 C C . ASP A 1 95 ? -13.924 -3.020 13.808 1.00 79.88 95 ASP A C 1
ATOM 763 O O . ASP A 1 95 ? -13.123 -3.929 14.043 1.00 79.88 95 ASP A O 1
ATOM 767 N N . THR A 1 96 ? -14.162 -2.034 14.662 1.00 84.00 96 THR A N 1
ATOM 768 C CA . THR A 1 96 ? -13.561 -1.959 15.992 1.00 84.00 96 THR A CA 1
ATOM 769 C C . THR A 1 96 ? -14.594 -2.068 17.102 1.00 84.00 96 THR A C 1
ATOM 771 O O . THR A 1 96 ? -14.220 -1.913 18.265 1.00 84.00 96 THR A O 1
ATOM 774 N N . ASP A 1 97 ? -15.865 -2.307 16.773 1.00 86.94 97 ASP A N 1
ATOM 775 C CA . ASP A 1 97 ? -16.919 -2.493 17.759 1.00 86.94 97 ASP A CA 1
ATOM 776 C C . ASP A 1 97 ? -17.116 -3.978 18.065 1.00 86.94 97 ASP A C 1
ATOM 778 O O . ASP A 1 97 ? -17.718 -4.736 17.309 1.00 86.94 97 ASP A O 1
ATOM 782 N N . PHE A 1 98 ? -16.605 -4.397 19.218 1.00 86.31 98 PHE A N 1
ATOM 783 C CA . PHE A 1 98 ? -16.761 -5.763 19.719 1.00 86.31 98 PHE A CA 1
ATOM 784 C C . PHE A 1 98 ? -17.917 -5.892 20.728 1.00 86.31 98 PHE A C 1
ATOM 786 O O . PHE A 1 98 ? -17.929 -6.822 21.531 1.00 86.31 98 PHE A O 1
ATOM 793 N N . GLY A 1 99 ? -18.864 -4.944 20.734 1.00 89.69 99 GLY A N 1
ATOM 794 C CA . GLY A 1 99 ? -19.971 -4.869 21.696 1.00 89.69 99 GLY A CA 1
ATOM 795 C C . GLY A 1 99 ? -19.740 -3.890 22.852 1.00 89.69 99 GLY A C 1
ATOM 796 O O . GLY A 1 99 ? -20.575 -3.790 23.747 1.00 89.69 99 GLY A O 1
ATOM 797 N N . PHE A 1 100 ? -18.629 -3.150 22.829 1.00 86.56 100 PHE A N 1
ATOM 798 C CA . PHE A 1 100 ? -18.280 -2.118 23.817 1.00 86.56 100 PHE A CA 1
ATOM 799 C C . PHE A 1 100 ? -18.265 -0.705 23.211 1.00 86.56 100 PHE A C 1
ATOM 801 O O . PHE A 1 100 ? -17.853 0.250 23.871 1.00 86.56 100 PHE A O 1
ATOM 808 N N . GLY A 1 101 ? -18.701 -0.568 21.955 1.00 85.81 101 GLY A N 1
ATOM 809 C CA . GLY A 1 101 ? -18.559 0.642 21.163 1.00 85.81 101 GLY A CA 1
ATOM 810 C C . GLY A 1 101 ? -17.272 0.643 20.336 1.00 85.81 101 GLY A C 1
ATOM 811 O O . GLY A 1 101 ? -16.360 -0.161 20.529 1.00 85.81 101 GLY A O 1
ATOM 812 N N . HIS A 1 102 ? -17.196 1.579 19.392 1.00 85.75 102 HIS A N 1
ATOM 813 C CA . HIS A 1 102 ? -16.061 1.693 18.482 1.00 85.75 102 HIS A CA 1
ATOM 814 C C . HIS A 1 102 ? -14.794 2.162 19.206 1.00 85.75 102 HIS A C 1
ATOM 816 O O . HIS A 1 102 ? -14.826 3.095 20.014 1.00 85.75 102 HIS A O 1
ATOM 822 N N . ALA A 1 103 ? -13.644 1.589 18.841 1.00 85.44 103 ALA A N 1
ATOM 823 C CA . ALA A 1 103 ? -12.357 2.038 19.363 1.00 85.44 103 ALA A CA 1
ATOM 824 C C . ALA A 1 103 ? -12.114 3.530 19.073 1.00 85.44 103 ALA A C 1
ATOM 826 O O . ALA A 1 103 ? -12.207 3.987 17.935 1.00 85.44 103 ALA A O 1
ATOM 827 N N . ALA A 1 104 ? -11.687 4.290 20.083 1.00 83.50 104 ALA A N 1
ATOM 828 C CA . ALA A 1 104 ? -11.329 5.700 19.905 1.00 83.50 104 ALA A CA 1
ATOM 829 C C . ALA A 1 104 ? -10.109 5.901 18.974 1.00 83.50 104 ALA A C 1
ATOM 831 O O . ALA A 1 104 ? -9.918 6.979 18.391 1.00 83.50 104 ALA A O 1
ATOM 832 N N . LEU A 1 105 ? -9.268 4.867 18.844 1.00 81.81 105 LEU A N 1
ATOM 833 C CA . LEU A 1 105 ? -8.035 4.874 18.069 1.00 81.81 105 LEU A CA 1
ATOM 834 C C . LEU A 1 105 ? -7.693 3.478 17.536 1.00 81.81 105 LEU A C 1
ATOM 836 O O . LEU A 1 105 ? -7.609 2.530 18.305 1.00 81.81 105 LEU A O 1
ATOM 840 N N . ALA A 1 106 ? -7.393 3.393 16.241 1.00 81.00 106 ALA A N 1
ATOM 841 C CA . ALA A 1 106 ? -6.661 2.284 15.642 1.00 81.00 106 ALA A CA 1
ATOM 842 C C . ALA A 1 106 ? -5.548 2.870 14.767 1.00 81.00 106 ALA A C 1
ATOM 844 O O . ALA A 1 106 ? -5.790 3.812 14.008 1.00 81.00 106 ALA A O 1
ATOM 845 N N . LEU A 1 107 ? -4.326 2.359 14.912 1.00 80.44 107 LEU A N 1
ATOM 846 C CA . LEU A 1 107 ? -3.165 2.787 14.138 1.00 80.44 107 LEU A CA 1
ATOM 847 C C . LEU A 1 107 ? -2.354 1.562 13.727 1.00 80.44 107 LEU A C 1
ATOM 849 O O . LEU A 1 107 ? -2.061 0.728 14.586 1.00 80.44 107 LEU A O 1
ATOM 853 N N . PRO A 1 108 ? -1.951 1.457 12.452 1.00 75.94 108 PRO A N 1
ATOM 854 C CA . PRO A 1 108 ? -0.958 0.478 12.069 1.00 75.94 108 PRO A CA 1
ATOM 855 C C . PRO A 1 108 ? 0.384 0.880 12.689 1.00 75.94 108 PRO A C 1
ATOM 857 O O . PRO A 1 108 ? 0.770 2.054 12.688 1.00 75.94 108 PRO A O 1
ATOM 860 N N . THR A 1 109 ? 1.083 -0.100 13.248 1.00 74.12 109 THR A N 1
ATOM 861 C CA . THR A 1 109 ? 2.440 0.067 13.758 1.00 74.12 109 THR A CA 1
ATOM 862 C C . THR A 1 109 ? 3.401 -0.692 12.855 1.00 74.12 109 THR A C 1
ATOM 864 O O . THR A 1 109 ? 3.103 -1.779 12.362 1.00 74.12 109 THR A O 1
ATOM 867 N N . VAL A 1 110 ? 4.571 -0.105 12.618 1.00 67.00 110 VAL A N 1
ATOM 868 C CA . VAL A 1 110 ? 5.684 -0.779 11.948 1.00 67.00 110 VAL A CA 1
ATOM 869 C C . VAL A 1 110 ? 6.780 -1.002 12.968 1.00 67.00 110 VAL A C 1
ATOM 871 O O . VAL A 1 110 ? 7.279 -0.058 13.578 1.00 67.00 110 VAL A O 1
ATOM 874 N N . ARG A 1 111 ? 7.152 -2.265 13.171 1.00 57.56 111 ARG A N 1
ATOM 875 C CA . ARG A 1 111 ? 8.301 -2.622 13.998 1.00 57.56 111 ARG A CA 1
ATOM 876 C C . ARG A 1 111 ? 9.514 -2.738 13.076 1.00 57.56 111 ARG A C 1
ATOM 878 O O . ARG A 1 111 ? 9.540 -3.614 12.224 1.00 57.56 111 ARG A O 1
ATOM 885 N N . GLU A 1 112 ? 10.463 -1.814 13.218 1.00 59.44 112 GLU A N 1
ATOM 886 C CA . GLU A 1 112 ? 11.818 -1.886 12.640 1.00 59.44 112 GLU A CA 1
ATOM 887 C C . GLU A 1 112 ? 11.921 -2.263 11.146 1.00 59.44 112 GLU A C 1
ATOM 889 O O . GLU A 1 112 ? 12.536 -3.263 10.777 1.00 59.44 112 GLU A O 1
ATOM 894 N N . VAL A 1 113 ? 11.367 -1.433 10.256 1.00 53.97 113 VAL A N 1
ATOM 895 C CA . VAL A 1 113 ? 11.515 -1.642 8.796 1.00 53.97 113 VAL A CA 1
ATOM 896 C C . VAL A 1 113 ? 12.346 -0.554 8.122 1.00 53.97 113 VAL A C 1
ATOM 898 O O . VAL A 1 113 ? 12.982 -0.825 7.108 1.00 53.97 113 VAL A O 1
ATOM 901 N N . ALA A 1 114 ? 12.412 0.652 8.694 1.00 54.50 114 ALA A N 1
ATOM 902 C CA . ALA A 1 114 ? 13.165 1.743 8.090 1.00 54.50 114 ALA A CA 1
ATOM 903 C C . ALA A 1 114 ? 14.679 1.529 8.270 1.00 54.50 114 ALA A C 1
ATOM 905 O O . ALA A 1 114 ? 15.297 1.982 9.235 1.00 54.50 114 ALA A O 1
ATOM 906 N N . ARG A 1 115 ? 15.277 0.793 7.331 1.00 62.00 115 ARG A N 1
ATOM 907 C CA . ARG A 1 115 ? 16.726 0.709 7.134 1.00 62.00 115 ARG A CA 1
ATOM 908 C C . ARG A 1 115 ? 17.221 1.976 6.437 1.00 62.00 115 ARG A C 1
ATOM 910 O O . ARG A 1 115 ? 16.425 2.730 5.877 1.00 62.00 115 ARG A O 1
ATOM 917 N N . ILE A 1 116 ? 18.528 2.230 6.501 1.00 61.91 116 ILE A N 1
ATOM 918 C CA . ILE A 1 116 ? 19.169 3.404 5.884 1.00 61.91 116 ILE A CA 1
ATOM 919 C C . ILE A 1 116 ? 18.618 3.607 4.459 1.00 61.91 116 ILE A C 1
ATOM 921 O O . ILE A 1 116 ? 18.539 2.652 3.693 1.00 61.91 116 ILE A O 1
ATOM 925 N N . ALA A 1 117 ? 18.210 4.842 4.144 1.00 61.59 117 ALA A N 1
ATOM 926 C CA . ALA A 1 117 ? 17.626 5.252 2.860 1.00 61.59 117 ALA A CA 1
ATOM 927 C C . ALA A 1 117 ? 16.228 4.685 2.502 1.00 61.59 117 ALA A C 1
ATOM 929 O O . ALA A 1 117 ? 15.815 4.786 1.349 1.00 61.59 117 ALA A O 1
ATOM 930 N N . SER A 1 118 ? 15.457 4.172 3.470 1.00 72.81 118 SER A N 1
ATOM 931 C CA . SER A 1 118 ? 14.056 3.762 3.257 1.00 72.81 118 SER A CA 1
ATOM 932 C C . SER A 1 118 ? 13.056 4.551 4.116 1.00 72.81 118 SER A C 1
ATOM 934 O O . SER A 1 118 ? 13.331 4.907 5.268 1.00 72.81 118 SER A O 1
ATOM 936 N N . GLY A 1 119 ? 11.886 4.830 3.538 1.00 78.38 119 GLY A N 1
ATOM 937 C CA . GLY A 1 119 ? 10.728 5.423 4.202 1.00 78.38 119 GLY A CA 1
ATOM 938 C C . GLY A 1 119 ? 9.497 4.529 4.073 1.00 78.38 119 GLY A C 1
ATOM 939 O O . GLY A 1 119 ? 9.270 3.915 3.031 1.00 78.38 119 GLY A O 1
ATOM 940 N N . TYR A 1 120 ? 8.690 4.463 5.129 1.00 81.06 120 TYR A N 1
ATOM 941 C CA . TYR A 1 120 ? 7.451 3.692 5.159 1.00 81.06 120 TYR A CA 1
ATOM 942 C C . TYR A 1 120 ? 6.281 4.605 5.520 1.00 81.06 120 TYR A C 1
ATOM 944 O O . TYR A 1 120 ? 6.317 5.286 6.544 1.00 81.06 120 TYR A O 1
ATOM 952 N N . VAL A 1 121 ? 5.243 4.621 4.688 1.00 86.31 121 VAL A N 1
ATOM 953 C CA . VAL A 1 121 ? 4.032 5.424 4.878 1.00 86.31 121 VAL A CA 1
ATOM 954 C C . VAL A 1 121 ? 2.833 4.492 4.945 1.00 86.31 121 VAL A C 1
ATOM 956 O O . VAL A 1 121 ? 2.619 3.665 4.061 1.00 86.31 121 VAL A O 1
ATOM 959 N N . GLN A 1 122 ? 2.023 4.630 5.986 1.00 85.75 122 GLN A N 1
ATOM 960 C CA . GLN A 1 122 ? 0.793 3.870 6.159 1.00 85.75 122 GLN A CA 1
ATOM 961 C C . GLN A 1 122 ? -0.378 4.817 6.377 1.00 85.75 122 GLN A C 1
ATOM 963 O O . GLN A 1 122 ? -0.291 5.730 7.195 1.00 85.75 122 GLN A O 1
ATOM 968 N N . THR A 1 123 ? -1.490 4.600 5.680 1.00 85.69 123 THR A N 1
ATOM 969 C CA . THR A 1 123 ? -2.715 5.391 5.881 1.00 85.69 123 THR A CA 1
ATOM 970 C C . THR A 1 123 ? -3.821 4.524 6.460 1.00 85.69 123 THR A C 1
ATOM 972 O O . THR A 1 123 ? -3.964 3.379 6.055 1.00 85.69 123 THR A O 1
ATOM 975 N N . CYS A 1 124 ? -4.612 5.034 7.404 1.00 80.19 124 CYS A N 1
ATOM 976 C CA . CYS A 1 124 ? -5.752 4.317 7.988 1.00 80.19 124 CYS A CA 1
ATOM 977 C C . CYS A 1 124 ? -6.925 5.263 8.277 1.00 80.19 124 CYS A C 1
ATOM 979 O O . CYS A 1 124 ? -6.737 6.472 8.448 1.00 80.19 124 CYS A O 1
ATOM 981 N N . PHE A 1 125 ? -8.143 4.720 8.319 1.00 79.94 125 PHE A N 1
ATOM 982 C CA . PHE A 1 125 ? -9.321 5.481 8.731 1.00 79.94 125 PHE A CA 1
ATOM 983 C C . PHE A 1 125 ? -9.409 5.609 10.249 1.00 79.94 125 PHE A C 1
ATOM 985 O O . PHE A 1 125 ? -8.902 4.775 11.000 1.00 79.94 125 PHE A O 1
ATOM 992 N N . ARG A 1 126 ? -10.073 6.672 10.707 1.00 74.69 126 ARG A N 1
ATOM 993 C CA . ARG A 1 126 ? -10.462 6.787 12.112 1.00 74.69 126 ARG A CA 1
ATOM 994 C C . ARG A 1 126 ? -11.620 5.820 12.376 1.00 74.69 126 ARG A C 1
ATOM 996 O O . ARG A 1 126 ? -12.603 5.887 11.641 1.00 74.69 126 ARG A O 1
ATOM 1003 N N . PRO A 1 127 ? -11.551 4.966 13.409 1.00 73.94 127 PRO A N 1
ATOM 1004 C CA . PRO A 1 127 ? -12.676 4.094 13.704 1.00 73.94 127 PRO A CA 1
ATOM 1005 C C . PRO A 1 127 ? -13.899 4.901 14.160 1.00 73.94 127 PRO A C 1
ATOM 1007 O O . PRO A 1 127 ? -13.757 5.939 14.813 1.00 73.94 127 PRO A O 1
ATOM 1010 N N . GLY A 1 128 ? -15.092 4.438 13.777 1.00 67.19 128 GLY A N 1
ATOM 1011 C CA . GLY A 1 128 ? -16.375 5.013 14.200 1.00 67.19 128 GLY A CA 1
ATOM 1012 C C . GLY A 1 128 ? -16.683 6.422 13.684 1.00 67.19 128 GLY A C 1
ATOM 1013 O O . GLY A 1 128 ? -17.597 7.065 14.196 1.00 67.19 128 GLY A O 1
ATOM 1014 N N . ARG A 1 129 ? -15.930 6.943 12.703 1.00 68.75 129 ARG A N 1
ATOM 1015 C CA . ARG A 1 129 ? -16.214 8.238 12.065 1.00 68.75 129 ARG A CA 1
ATOM 1016 C C . ARG A 1 129 ? -16.083 8.157 10.549 1.00 68.75 129 ARG A C 1
ATOM 1018 O O . ARG A 1 129 ? -14.977 8.070 10.027 1.00 68.75 129 ARG A O 1
ATOM 1025 N N . ASP A 1 130 ? -17.206 8.323 9.859 1.00 67.94 130 ASP A N 1
ATOM 1026 C CA . ASP A 1 130 ? -17.276 8.470 8.399 1.00 67.94 130 ASP A CA 1
ATOM 1027 C C . ASP A 1 130 ? -17.111 9.942 7.961 1.00 67.94 130 ASP A C 1
ATOM 1029 O O . ASP A 1 130 ? -17.752 10.418 7.030 1.00 67.94 130 ASP A O 1
ATOM 1033 N N . ASP A 1 131 ? -16.235 10.697 8.633 1.00 75.44 131 ASP A N 1
ATOM 1034 C CA . ASP A 1 131 ? -15.968 12.113 8.326 1.00 75.44 131 ASP A CA 1
ATOM 1035 C C . ASP A 1 131 ? -14.927 12.308 7.205 1.00 75.44 131 ASP A C 1
ATOM 1037 O O . ASP A 1 131 ? -14.486 13.425 6.931 1.00 75.44 131 ASP A O 1
ATOM 1041 N N . GLY A 1 132 ? -14.500 11.211 6.572 1.00 71.44 132 GLY A N 1
ATOM 1042 C CA . GLY A 1 132 ? -13.499 11.202 5.507 1.00 71.44 132 GLY A CA 1
ATOM 1043 C C . GLY A 1 132 ? -12.067 11.493 5.971 1.00 71.44 132 GLY A C 1
ATOM 1044 O O . GLY A 1 132 ? -11.158 11.510 5.137 1.00 71.44 132 GLY A O 1
ATOM 1045 N N . ARG A 1 133 ? -11.813 11.698 7.272 1.00 76.62 133 ARG A N 1
ATOM 1046 C CA . ARG A 1 133 ? -10.465 11.993 7.778 1.00 76.62 133 ARG A CA 1
ATOM 1047 C C . ARG A 1 133 ? -9.615 10.729 7.846 1.00 76.62 133 ARG A C 1
ATOM 1049 O O . ARG A 1 133 ? -9.981 9.731 8.466 1.00 76.62 133 ARG A O 1
ATOM 1056 N N . GLN A 1 134 ? -8.420 10.810 7.270 1.00 76.00 134 GLN A N 1
ATOM 1057 C CA . GLN A 1 134 ? -7.423 9.743 7.318 1.00 76.00 134 GLN A CA 1
ATOM 1058 C C . GLN A 1 134 ? -6.299 10.096 8.292 1.00 76.00 134 GLN A C 1
ATOM 1060 O O . GLN A 1 134 ? -5.930 11.261 8.447 1.00 76.00 134 GLN A O 1
ATOM 1065 N N . ARG A 1 135 ? -5.743 9.080 8.951 1.00 81.56 135 ARG A N 1
ATOM 1066 C CA . ARG A 1 135 ? -4.494 9.185 9.705 1.00 81.56 135 ARG A CA 1
ATOM 1067 C C . ARG A 1 135 ? -3.359 8.630 8.863 1.00 81.56 135 ARG A C 1
ATOM 1069 O O . ARG A 1 135 ? -3.516 7.588 8.228 1.00 81.56 135 ARG A O 1
ATOM 1076 N N . VAL A 1 136 ? -2.224 9.317 8.893 1.00 83.50 136 VAL A N 1
ATOM 1077 C CA . VAL A 1 136 ? -1.003 8.912 8.198 1.00 83.50 136 VAL A CA 1
ATOM 1078 C C . VAL A 1 136 ? 0.070 8.636 9.245 1.00 83.50 136 VAL A C 1
ATOM 1080 O O . VAL A 1 136 ? 0.356 9.490 10.080 1.00 83.50 136 VAL A O 1
ATOM 1083 N N . SER A 1 137 ? 0.627 7.433 9.212 1.00 82.12 137 SER A N 1
ATOM 1084 C CA . SER A 1 137 ? 1.786 7.012 9.993 1.00 82.12 137 SER A CA 1
ATOM 1085 C C . SER A 1 137 ? 2.996 6.990 9.066 1.00 82.12 137 SER A C 1
ATOM 1087 O O . SER A 1 137 ? 2.921 6.427 7.972 1.00 82.12 137 SER A O 1
ATOM 1089 N N . VAL A 1 138 ? 4.089 7.632 9.473 1.00 83.00 138 VAL A N 1
ATOM 1090 C CA . VAL A 1 138 ? 5.324 7.715 8.686 1.00 83.00 138 VAL A CA 1
ATOM 1091 C C . VAL A 1 138 ? 6.485 7.251 9.551 1.00 83.00 138 VAL A C 1
ATOM 1093 O O . VAL A 1 138 ? 6.689 7.767 10.647 1.00 83.00 138 VAL A O 1
ATOM 1096 N N . ALA A 1 139 ? 7.254 6.294 9.042 1.00 79.12 139 ALA A N 1
ATOM 1097 C CA . ALA A 1 139 ? 8.489 5.823 9.646 1.00 79.12 139 ALA A CA 1
ATOM 1098 C C . ALA A 1 139 ? 9.657 6.080 8.693 1.00 79.12 139 ALA A C 1
ATOM 1100 O O . ALA A 1 139 ? 9.608 5.719 7.516 1.00 79.12 139 ALA A O 1
ATOM 1101 N N . THR A 1 140 ? 10.716 6.691 9.209 1.00 75.00 140 THR A N 1
ATOM 1102 C CA . THR A 1 140 ? 11.946 6.978 8.468 1.00 75.00 140 THR A CA 1
ATOM 1103 C C . THR A 1 140 ? 13.148 6.468 9.247 1.00 75.00 140 THR A C 1
ATOM 1105 O O . THR A 1 140 ? 13.106 6.322 10.471 1.00 75.00 140 THR A O 1
ATOM 1108 N N . ALA A 1 141 ? 14.227 6.157 8.532 1.00 71.00 141 ALA A N 1
ATOM 1109 C CA . ALA A 1 141 ? 15.455 5.716 9.171 1.00 71.00 141 ALA A CA 1
ATOM 1110 C C . ALA A 1 141 ? 16.032 6.842 10.037 1.00 71.00 141 ALA A C 1
ATOM 1112 O O . ALA A 1 141 ? 16.200 7.975 9.579 1.00 71.00 141 ALA A O 1
ATOM 1113 N N . HIS A 1 142 ? 16.378 6.526 11.284 1.00 64.44 142 HIS A N 1
ATOM 1114 C CA . HIS A 1 142 ? 17.024 7.491 12.164 1.00 64.44 142 HIS A CA 1
ATOM 1115 C C . HIS A 1 142 ? 18.447 7.768 11.664 1.00 64.44 142 HIS A C 1
ATOM 1117 O O . HIS A 1 142 ? 19.293 6.873 11.608 1.00 64.44 142 HIS A O 1
ATOM 1123 N N . ARG A 1 143 ? 18.750 9.029 11.341 1.00 56.09 143 ARG A N 1
ATOM 1124 C CA . ARG A 1 143 ? 20.129 9.459 11.084 1.00 56.09 143 ARG A CA 1
ATOM 1125 C C . ARG A 1 143 ? 20.891 9.417 12.410 1.00 56.09 143 ARG A C 1
ATOM 1127 O O . ARG A 1 143 ? 20.625 10.248 13.272 1.00 56.09 143 ARG A O 1
ATOM 1134 N N . ARG A 1 144 ? 21.803 8.460 12.611 1.00 52.06 144 ARG A N 1
ATOM 1135 C CA . ARG A 1 144 ? 22.807 8.590 13.681 1.00 52.06 144 ARG A CA 1
ATOM 1136 C C . ARG A 1 144 ? 23.777 9.686 13.247 1.00 52.06 144 ARG A C 1
ATOM 1138 O O . ARG A 1 144 ? 24.469 9.519 12.243 1.00 52.06 144 ARG A O 1
ATOM 1145 N N . SER A 1 145 ? 23.794 10.815 13.951 1.00 44.28 145 SER A N 1
ATOM 1146 C CA . SER A 1 145 ? 24.860 11.803 13.797 1.00 44.28 145 SER A CA 1
ATOM 1147 C C . SER A 1 145 ? 26.173 11.131 14.190 1.00 44.28 145 SER A C 1
ATOM 1149 O O . SER A 1 145 ? 26.315 10.676 15.324 1.00 44.28 145 SER A O 1
ATOM 1151 N N . ARG A 1 146 ? 27.111 11.017 13.249 1.00 46.28 146 ARG A N 1
ATOM 1152 C CA . ARG A 1 146 ? 28.507 10.760 13.604 1.00 46.28 146 ARG A CA 1
ATOM 1153 C C . ARG A 1 146 ? 29.009 12.033 14.288 1.00 46.28 146 ARG A C 1
ATOM 1155 O O . ARG A 1 146 ? 28.981 13.085 13.651 1.00 46.28 146 ARG A O 1
ATOM 1162 N N . GLY A 1 147 ? 29.302 11.932 15.583 1.00 41.81 147 GLY A N 1
ATOM 1163 C CA . GLY A 1 147 ? 30.171 12.882 16.277 1.00 41.81 147 GLY A CA 1
ATOM 1164 C C . GLY A 1 147 ? 31.624 12.640 15.905 1.00 41.81 147 GLY A C 1
ATOM 1165 O O . GLY A 1 147 ? 31.902 11.552 15.343 1.00 41.81 147 GLY A O 1
#

InterPro domains:
  IPR023213 Chloramphenicol acetyltransferase-like domain superfamily [G3DSA:3.30.559.10] (1-142)

pLDDT: mean 76.0, std 12.26, range [31.23, 94.88]

Organism: NCBI:txid191504

Secondary structure (DSSP, 8-state):
--PPPPHHHHT--S-----------HHHHHHS-HHHHHHHHHHHHHSS-HHHHHHHHHHHHHT-SS----GGGTGGGTSSS-EEEEEEGGGS-----SSS---S-------S---TTEEEEEEEEPTT--S--EEEEEEE-------

Foldseek 3Di:
DDDDDDPCVVPDDDDDDDDFDDDDDPVVCVPDDPVVVVVRVVCRVVVDPVVVVSVVVVVVVVPDPDDDDDPLCCCLQVNDAQEEAEEEQQVDDDQQCPPPDRDQDDDDDDDPRADPRYKYKYKHDGIPDPPPDIDIDIDHDDDDDDD

Sequence (147 aa):
MRRRPTRAARNYVGNFVTYTSKEAGVEKVLAMPLRDVAALVREAVSAPAYDERFQELVDWVEHKPRRYIETAVLPCWGWAAPAVSVTMFSSFRIDTDFGFGHAALALPTVREVARIASGYVQTCFRPGRDDGRQRVSVATAHRRSRG